Protein AF-B3EJ96-F1 (afdb_monomer)

Foldseek 3Di:
DDPPPQDDLVNLLVCLLCVLVVNDDPVVVVSSVVNCVVDPVSVVVSVVSNVVSVVVCVVVCVVCCPVVVVVVVVVVVVVVPPPDDPPVPCVVVVVVVVVVVCVVCVVVPPPPDPPPPPPVNVVVVVVVVCVVVVNDPVVVPPPPPDDCVVVVDDPVCVVVVPD

Solvent-accessible surface area (backbone atoms only — not comparable to full-atom values): 10202 Å² total; per-residue (Å²): 135,80,79,76,79,75,76,51,70,70,63,45,60,66,46,40,61,38,52,66,72,66,71,56,51,71,71,59,46,55,55,46,51,58,43,44,76,75,32,70,67,60,39,57,52,45,49,51,48,47,56,52,48,53,56,53,48,57,61,49,50,68,66,47,54,65,61,50,52,53,52,51,52,53,52,57,60,57,61,77,68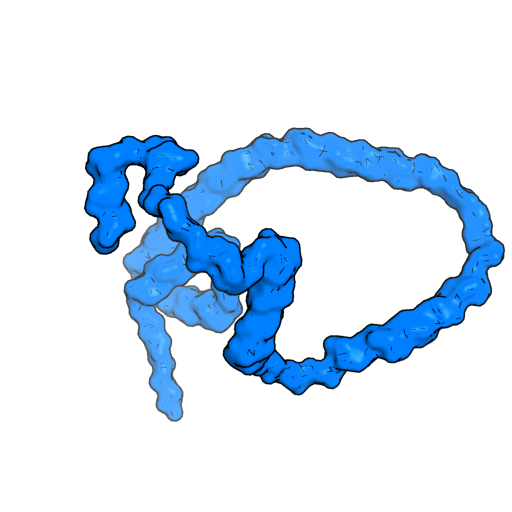,63,77,78,68,83,71,84,84,54,67,82,65,56,64,61,55,54,58,57,51,53,70,67,52,51,75,76,76,70,64,94,59,89,73,70,69,46,75,63,58,54,51,49,56,54,48,55,55,33,52,73,71,66,58,46,85,83,63,76,70,67,84,65,78,87,58,56,57,86,75,73,41,57,76,88,57,54,74,70,72,77,115

InterPro domains:
  IPR027383 Putative zinc-finger [PF13490] (9-43)
  IPR041916 Anti-sigma factor, zinc-finger domain superfamily [G3DSA:1.10.10.1320] (10-66)

Secondary structure (DSSP, 8-state):
--------HHHHHHHHHHHHHT---HHHHHHHHHHHHH-HHHHHHHHHHHHHHHHHHHHHHHHHHHHHHHHHHHHHHHHTT-----GGGSHHHHHHHHHHHHHHHHHHHS--------HHHHHHHHHHHHHHTT--GGG----S---GGGGT--HHHHTTS--

Sequence (163 aa):
MEEEAKMDCNRTEELLADRALGFLSRELTDALENHLAGCERCRVEAERYRSVMDALQETAAENMLVDLSQRVMDAAGSLSKRKSAPLRLILPALAAAAVLLAMVITPMFTSDNSLMMTRQEVLEAYSEDLEFLGISAEGIKSTQEFSYESYGVPPALAEYLVQ

Mean predicted aligned error: 20.53 Å

Radius of gyration: 27.97 Å; Cα contacts (8 Å, |Δi|>4): 41; chains: 1; bounding box: 69×52×62 Å

pLDDT: mean 73.58, std 16.93, range [37.41, 97.69]

Structure (mmCIF, N/CA/C/O backbone):
data_AF-B3EJ96-F1
#
_entry.id   AF-B3EJ96-F1
#
loop_
_atom_site.group_PDB
_atom_site.id
_atom_site.type_symbol
_atom_site.label_atom_id
_atom_site.label_alt_id
_atom_site.label_comp_id
_atom_site.label_asym_id
_atom_site.label_entity_id
_atom_site.label_seq_id
_atom_site.pdbx_PDB_ins_code
_atom_site.Cartn_x
_atom_site.Cartn_y
_atom_site.Cartn_z
_atom_site.occupancy
_atom_site.B_iso_or_equiv
_atom_site.auth_seq_id
_atom_site.auth_comp_id
_atom_site.auth_asym_id
_atom_site.auth_atom_id
_atom_site.pdbx_PDB_model_num
ATOM 1 N N . MET A 1 1 ? -27.178 3.021 21.994 1.00 37.41 1 MET A N 1
ATOM 2 C CA . MET A 1 1 ? -27.386 2.239 20.762 1.00 37.41 1 MET A CA 1
ATOM 3 C C . MET A 1 1 ? -26.740 3.053 19.675 1.00 37.41 1 MET A C 1
ATOM 5 O O . MET A 1 1 ? -27.369 3.951 19.136 1.00 37.41 1 MET A O 1
ATOM 9 N N . GLU A 1 2 ? -25.433 2.860 19.546 1.00 43.03 2 GLU A N 1
ATOM 10 C CA . GLU A 1 2 ? -24.618 3.513 18.533 1.00 43.03 2 GLU A CA 1
ATOM 11 C C . GLU A 1 2 ? -25.028 2.926 17.188 1.00 43.03 2 GLU A C 1
ATOM 13 O O . GLU A 1 2 ? -25.146 1.713 17.026 1.00 43.03 2 GLU A O 1
ATOM 18 N N . GLU A 1 3 ? -25.364 3.815 16.272 1.00 45.97 3 GLU A N 1
ATOM 19 C CA . GLU A 1 3 ? -25.649 3.511 14.885 1.00 45.97 3 GLU A CA 1
ATOM 20 C C . GLU A 1 3 ? -24.333 2.989 14.288 1.00 45.97 3 GLU A C 1
ATOM 22 O O . GLU A 1 3 ? -23.443 3.774 13.970 1.00 45.97 3 GLU A O 1
ATOM 27 N N . GLU A 1 4 ? -24.149 1.660 14.259 1.00 51.62 4 GLU A N 1
ATOM 28 C CA . GLU A 1 4 ? -23.056 1.010 13.529 1.00 51.62 4 GLU A CA 1
ATOM 29 C C . GLU A 1 4 ? -23.090 1.560 12.104 1.00 51.62 4 GLU A C 1
ATOM 31 O O . GLU A 1 4 ? -23.969 1.216 11.308 1.00 51.62 4 GLU A O 1
ATOM 36 N N . ALA A 1 5 ? -22.166 2.474 11.809 1.00 58.16 5 ALA A N 1
ATOM 37 C CA . ALA A 1 5 ? -22.005 3.078 10.502 1.00 58.16 5 ALA A CA 1
ATOM 38 C C . ALA A 1 5 ? -21.608 1.969 9.527 1.00 58.16 5 ALA A C 1
ATOM 40 O O . ALA A 1 5 ? -20.437 1.630 9.359 1.00 58.16 5 ALA A O 1
ATOM 41 N N . LYS A 1 6 ? -22.623 1.339 8.938 1.00 74.69 6 LYS A N 1
ATOM 42 C CA . LYS A 1 6 ? -22.475 0.267 7.968 1.00 74.69 6 LYS A CA 1
ATOM 43 C C . LYS A 1 6 ? -21.673 0.815 6.794 1.00 74.69 6 LYS A C 1
ATOM 45 O O . LYS A 1 6 ? -22.163 1.667 6.057 1.00 74.69 6 LYS A O 1
ATOM 50 N N . MET A 1 7 ? -20.445 0.326 6.641 1.00 87.00 7 MET A N 1
ATOM 51 C CA . MET A 1 7 ? -19.583 0.675 5.518 1.00 87.00 7 MET A CA 1
ATOM 52 C C . MET A 1 7 ? -20.311 0.345 4.211 1.00 87.00 7 MET A C 1
ATOM 54 O O . MET A 1 7 ? -20.823 -0.770 4.048 1.00 87.00 7 MET A O 1
ATOM 58 N N . ASP A 1 8 ? -20.403 1.319 3.308 1.00 93.00 8 ASP A N 1
ATOM 59 C CA . ASP A 1 8 ? -20.993 1.122 1.988 1.00 93.00 8 ASP A CA 1
ATOM 60 C C . ASP A 1 8 ? -19.968 0.541 0.993 1.00 93.00 8 ASP A C 1
ATOM 62 O O . ASP A 1 8 ? -18.765 0.458 1.266 1.00 93.00 8 ASP A O 1
ATOM 66 N N . CYS A 1 9 ? -20.455 0.068 -0.157 1.00 94.50 9 CYS A N 1
ATOM 67 C CA . CYS A 1 9 ? -19.597 -0.552 -1.168 1.00 94.50 9 CYS A CA 1
ATOM 68 C C . CYS A 1 9 ? -18.622 0.439 -1.813 1.00 94.50 9 CYS A C 1
ATOM 70 O O . CYS A 1 9 ? -17.500 0.056 -2.115 1.00 94.50 9 CYS A O 1
ATOM 72 N N . ASN A 1 10 ? -19.014 1.703 -1.989 1.00 94.00 10 ASN A N 1
ATOM 73 C CA . ASN A 1 10 ? -18.149 2.703 -2.620 1.00 94.00 10 ASN A CA 1
ATOM 74 C C . ASN A 1 10 ? -16.938 2.999 -1.731 1.00 94.00 10 ASN A C 1
ATOM 76 O O . ASN A 1 10 ? -15.799 3.004 -2.187 1.00 94.00 10 ASN A O 1
ATOM 80 N N . ARG A 1 11 ? -17.180 3.166 -0.429 1.00 93.38 11 ARG A N 1
ATOM 81 C CA . ARG A 1 11 ? -16.136 3.351 0.572 1.00 93.38 11 ARG A CA 1
ATOM 82 C C . ARG A 1 11 ? -15.243 2.123 0.680 1.00 93.38 11 ARG A C 1
ATOM 84 O O . ARG A 1 11 ? -14.043 2.251 0.886 1.00 93.38 11 ARG A O 1
ATOM 91 N N . THR A 1 12 ? -15.824 0.936 0.534 1.00 95.12 12 THR A N 1
ATOM 92 C CA . THR A 1 12 ? -15.068 -0.317 0.494 1.00 95.12 12 THR A CA 1
ATOM 93 C C . THR A 1 12 ? -14.115 -0.340 -0.700 1.00 95.12 12 THR A C 1
ATOM 95 O O . THR A 1 12 ? -12.938 -0.616 -0.501 1.00 95.12 12 THR A O 1
ATOM 98 N N . GLU A 1 13 ? -14.588 -0.002 -1.905 1.00 93.38 13 GLU A N 1
ATOM 99 C CA . GLU A 1 13 ? -13.771 0.053 -3.128 1.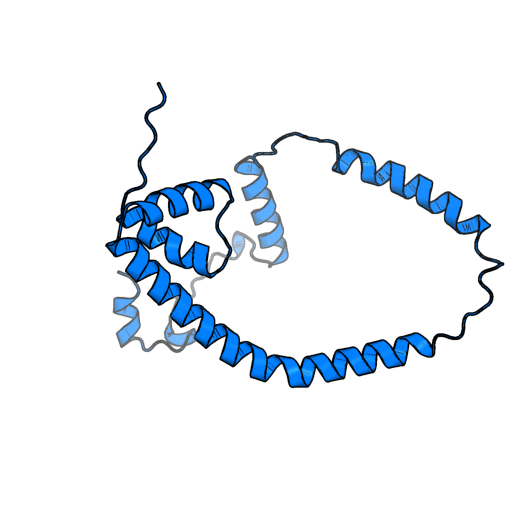00 93.38 13 GLU A CA 1
ATOM 100 C C . GLU A 1 13 ? -12.546 0.970 -2.971 1.00 93.38 13 GLU A C 1
ATOM 102 O O . GLU A 1 13 ? -11.441 0.573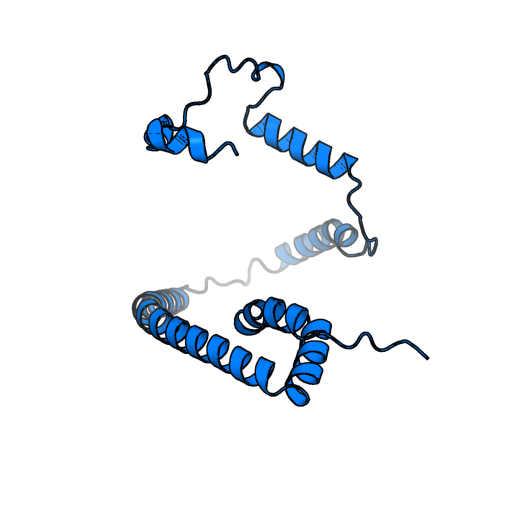 -3.342 1.00 93.38 13 GLU A O 1
ATOM 107 N N . GLU A 1 14 ? -12.708 2.141 -2.345 1.00 94.19 14 GLU A N 1
ATOM 108 C CA . GLU A 1 14 ? -11.598 3.056 -2.031 1.00 94.19 14 GLU A CA 1
ATOM 109 C C . GLU A 1 14 ? -10.538 2.405 -1.124 1.00 94.19 14 GLU A C 1
ATOM 111 O O . GLU A 1 14 ? -9.339 2.554 -1.353 1.00 94.19 14 GLU A O 1
ATOM 116 N N . LEU A 1 15 ? -10.971 1.641 -0.115 1.00 96.12 15 LEU A N 1
ATOM 117 C CA . LEU A 1 15 ? -10.088 1.034 0.886 1.00 96.12 15 LEU A CA 1
ATOM 118 C C . LEU A 1 15 ? -9.418 -0.265 0.407 1.00 96.12 15 LEU A C 1
ATOM 120 O O . LEU A 1 15 ? -8.467 -0.729 1.039 1.00 96.12 15 LEU A O 1
ATOM 124 N N . LEU A 1 16 ? -9.879 -0.877 -0.691 1.00 95.94 16 LEU A N 1
ATOM 125 C CA . LEU A 1 16 ? -9.308 -2.133 -1.195 1.00 95.94 16 LEU A CA 1
ATOM 126 C C . LEU A 1 16 ? -7.853 -1.979 -1.650 1.00 95.94 16 LEU A C 1
ATOM 128 O O . LEU A 1 16 ? -7.047 -2.881 -1.408 1.00 95.94 16 LEU A O 1
ATOM 132 N N . ALA A 1 17 ? -7.507 -0.846 -2.266 1.00 93.75 17 ALA A N 1
ATOM 133 C CA . ALA A 1 17 ? -6.134 -0.555 -2.672 1.00 93.75 17 ALA A CA 1
ATOM 134 C C . ALA A 1 17 ? -5.217 -0.397 -1.447 1.00 93.75 17 ALA A C 1
ATOM 136 O O . ALA A 1 17 ? -4.168 -1.038 -1.370 1.00 93.75 17 ALA A O 1
ATOM 137 N N . ASP A 1 18 ? -5.656 0.372 -0.450 1.00 94.88 18 ASP A N 1
ATOM 138 C CA . ASP A 1 18 ? -4.909 0.579 0.794 1.00 94.88 18 ASP A CA 1
ATOM 139 C C . ASP A 1 18 ? -4.745 -0.722 1.588 1.00 94.88 18 ASP A C 1
ATOM 141 O O . ASP A 1 18 ? -3.680 -0.969 2.160 1.00 94.88 18 ASP A O 1
ATOM 145 N N . ARG A 1 19 ? -5.762 -1.600 1.584 1.00 94.50 19 ARG A N 1
ATOM 146 C CA . ARG A 1 19 ? -5.669 -2.949 2.169 1.00 94.50 19 ARG A CA 1
ATOM 147 C C . ARG A 1 19 ? -4.594 -3.771 1.477 1.00 94.50 19 ARG A C 1
ATOM 149 O O . ARG A 1 19 ? -3.786 -4.402 2.151 1.00 94.50 19 ARG A O 1
ATOM 156 N N . ALA A 1 20 ? -4.593 -3.772 0.145 1.00 92.75 20 ALA A N 1
ATOM 157 C CA . ALA A 1 20 ? -3.654 -4.548 -0.656 1.00 92.75 20 ALA A CA 1
ATOM 158 C C . ALA A 1 20 ? -2.198 -4.093 -0.448 1.00 92.75 20 ALA A C 1
ATOM 160 O O . ALA A 1 20 ? -1.282 -4.912 -0.495 1.00 92.75 20 ALA A O 1
ATOM 161 N N . LEU A 1 21 ? -1.996 -2.804 -0.161 1.00 90.50 21 LEU A N 1
ATOM 162 C CA . LEU A 1 21 ? -0.691 -2.208 0.130 1.00 90.50 21 LEU A CA 1
ATOM 163 C C . LEU A 1 21 ? -0.298 -2.256 1.620 1.00 90.50 21 LEU A C 1
ATOM 165 O O . LEU A 1 21 ? 0.849 -1.972 1.956 1.00 90.50 21 LEU A O 1
ATOM 169 N N . GLY A 1 22 ? -1.216 -2.632 2.516 1.00 92.25 22 GLY A N 1
ATOM 170 C CA . GLY A 1 22 ? -0.965 -2.712 3.958 1.00 92.25 22 GLY A CA 1
ATOM 171 C C . GLY A 1 22 ? -0.968 -1.361 4.684 1.00 92.25 22 GLY A C 1
ATOM 172 O O . GLY A 1 22 ? -0.358 -1.244 5.744 1.00 92.25 22 GLY A O 1
ATOM 173 N N . PHE A 1 23 ? -1.642 -0.345 4.136 1.00 93.94 23 PHE A N 1
ATOM 174 C CA . PHE A 1 23 ? -1.710 1.007 4.712 1.00 93.94 23 PHE A CA 1
ATOM 175 C C . PHE A 1 23 ? -2.937 1.260 5.597 1.00 93.94 23 PHE A C 1
ATOM 177 O O . PHE A 1 23 ? -3.047 2.323 6.207 1.00 93.94 23 PHE A O 1
ATOM 184 N N . LEU A 1 24 ? -3.858 0.299 5.699 1.00 94.75 24 LEU A N 1
ATOM 185 C CA . LEU A 1 24 ? -5.043 0.454 6.539 1.00 94.75 24 LEU A CA 1
ATOM 186 C C . LEU A 1 24 ? -4.722 0.369 8.031 1.00 94.75 24 LEU A C 1
ATOM 188 O O . LEU A 1 24 ? -3.952 -0.478 8.487 1.00 94.75 24 LEU A O 1
ATOM 192 N N . SER A 1 25 ? -5.404 1.209 8.814 1.00 94.88 25 SER A N 1
ATOM 193 C CA . SER A 1 25 ? -5.446 1.049 10.265 1.00 94.88 25 SER A CA 1
ATOM 194 C C . SER A 1 25 ? -6.181 -0.240 10.642 1.00 94.88 25 SER A C 1
ATOM 196 O O . SER A 1 25 ? -6.977 -0.790 9.873 1.00 94.88 25 SER A O 1
ATOM 198 N N . ARG A 1 26 ? -5.947 -0.722 11.865 1.00 93.12 26 ARG A N 1
ATOM 199 C CA . ARG A 1 26 ? -6.607 -1.929 12.376 1.00 93.12 26 ARG A CA 1
ATOM 200 C C . ARG A 1 26 ? -8.132 -1.788 12.405 1.00 93.12 26 ARG A C 1
ATOM 202 O O . ARG A 1 26 ? -8.832 -2.690 11.970 1.00 93.12 26 ARG A O 1
ATOM 209 N N . GLU A 1 27 ? -8.628 -0.637 12.847 1.00 92.81 27 GLU A N 1
ATOM 210 C CA . GLU A 1 27 ? -10.063 -0.331 12.920 1.00 92.81 27 GLU A CA 1
ATOM 211 C C . GLU A 1 27 ? -10.731 -0.375 11.538 1.00 92.81 27 GLU A C 1
ATOM 213 O O . GLU A 1 27 ? -11.794 -0.971 11.373 1.00 92.81 27 GLU A O 1
ATOM 218 N N . LEU A 1 28 ? -10.083 0.214 10.526 1.00 93.94 28 LEU A N 1
ATOM 219 C CA . LEU A 1 28 ? -10.574 0.188 9.148 1.00 93.94 28 LEU A CA 1
ATOM 220 C C . LEU A 1 28 ? -10.491 -1.210 8.541 1.00 93.94 28 LEU A C 1
ATOM 222 O O . LEU A 1 28 ? -11.374 -1.592 7.778 1.00 93.94 28 LEU A O 1
ATOM 226 N N . THR A 1 29 ? -9.461 -1.975 8.902 1.00 95.31 29 THR A N 1
ATOM 227 C CA . THR A 1 29 ? -9.317 -3.370 8.479 1.00 95.31 29 THR A CA 1
ATOM 228 C C . THR A 1 29 ? -10.482 -4.205 8.999 1.00 95.31 29 THR A C 1
ATOM 230 O O . THR A 1 29 ? -11.155 -4.854 8.207 1.00 95.31 29 THR A O 1
ATOM 233 N N . ASP A 1 30 ? -10.785 -4.130 10.297 1.00 94.44 30 ASP A N 1
ATOM 234 C CA . ASP A 1 30 ? -11.881 -4.895 10.902 1.00 94.44 30 ASP A CA 1
ATOM 235 C C . ASP A 1 30 ? -13.241 -4.514 10.282 1.00 94.44 30 ASP A C 1
ATOM 237 O O . ASP A 1 30 ? -14.051 -5.382 9.947 1.00 94.44 30 ASP A O 1
ATOM 241 N N . ALA A 1 31 ? -13.483 -3.219 10.053 1.00 93.44 31 ALA A N 1
ATOM 242 C CA . ALA A 1 31 ? -14.702 -2.741 9.400 1.00 93.44 31 ALA A CA 1
ATOM 243 C C . ALA A 1 31 ? -14.828 -3.227 7.941 1.00 93.44 31 ALA A C 1
ATOM 245 O O . ALA A 1 31 ? -15.915 -3.619 7.507 1.00 93.44 31 ALA A O 1
ATOM 246 N N . LEU A 1 32 ? -13.719 -3.240 7.200 1.00 95.31 32 LEU A N 1
ATOM 247 C CA . LEU A 1 32 ? -13.656 -3.722 5.824 1.00 95.31 32 LEU A CA 1
ATOM 248 C C . LEU A 1 32 ? -13.875 -5.241 5.745 1.00 95.31 32 LEU A C 1
ATOM 250 O O . LEU A 1 32 ? -14.687 -5.693 4.941 1.00 95.31 32 LEU A O 1
ATOM 254 N N . GLU A 1 33 ? -13.231 -6.035 6.603 1.00 95.62 33 GLU A N 1
ATOM 255 C CA . GLU A 1 33 ? -13.446 -7.491 6.667 1.00 95.62 33 GLU A CA 1
ATOM 256 C C . GLU A 1 33 ? -14.908 -7.833 6.989 1.00 95.62 33 GLU A C 1
ATOM 258 O O . GLU A 1 33 ? -15.500 -8.714 6.358 1.00 95.62 33 GLU A O 1
ATOM 263 N N . ASN A 1 34 ? -15.531 -7.083 7.904 1.00 95.06 34 ASN A N 1
ATOM 264 C CA . ASN A 1 34 ? -16.953 -7.232 8.214 1.00 95.06 34 ASN A CA 1
ATOM 265 C C . ASN A 1 34 ? -17.843 -6.971 6.985 1.00 95.06 34 ASN A C 1
ATOM 267 O O . ASN A 1 34 ? -18.806 -7.706 6.754 1.00 95.06 34 ASN A O 1
ATOM 271 N N . HIS A 1 35 ? -17.520 -5.968 6.160 1.00 95.06 35 HIS A N 1
ATOM 272 C CA . HIS A 1 35 ? -18.240 -5.721 4.907 1.00 95.06 35 HIS A CA 1
ATOM 273 C C . HIS A 1 35 ? -18.014 -6.848 3.882 1.00 95.06 35 HIS A C 1
ATOM 275 O O . HIS A 1 35 ? -18.970 -7.339 3.275 1.00 95.06 35 HIS A O 1
ATOM 281 N N . LEU A 1 36 ? -16.769 -7.302 3.706 1.00 96.31 36 LEU A N 1
ATOM 282 C CA . LEU A 1 36 ? -16.401 -8.354 2.747 1.00 96.31 36 LEU A CA 1
ATOM 283 C C . LEU A 1 36 ? -17.033 -9.717 3.072 1.00 96.31 36 LEU A C 1
ATOM 285 O O . LEU A 1 36 ? -17.341 -10.493 2.158 1.00 96.31 36 LEU A O 1
ATOM 289 N N . ALA A 1 37 ? -17.289 -9.992 4.353 1.00 96.31 37 ALA A N 1
ATOM 290 C CA . ALA A 1 37 ? -18.031 -11.173 4.787 1.00 96.31 37 ALA A CA 1
ATOM 291 C C . ALA A 1 37 ? -19.485 -11.173 4.277 1.00 96.31 37 ALA A C 1
ATOM 293 O O . ALA A 1 37 ? -20.040 -12.233 3.988 1.00 96.31 37 ALA A O 1
ATOM 294 N N . GLY A 1 38 ? -20.098 -9.992 4.132 1.00 94.38 38 GLY A N 1
ATOM 295 C CA . GLY A 1 38 ? -21.491 -9.830 3.707 1.00 94.38 38 GLY A CA 1
ATOM 296 C C . GLY A 1 38 ? -21.697 -9.483 2.228 1.00 94.38 38 GLY A C 1
ATOM 297 O O . GLY A 1 38 ? -22.811 -9.639 1.726 1.00 94.38 38 GLY A O 1
ATOM 298 N N . CYS A 1 39 ? -20.664 -9.018 1.518 1.00 96.38 39 CYS A N 1
ATOM 299 C CA . CYS A 1 39 ? -20.782 -8.501 0.152 1.00 96.38 39 CYS A CA 1
ATOM 300 C C . CYS A 1 39 ? -19.944 -9.303 -0.855 1.00 96.38 39 CYS A C 1
ATOM 302 O O . CYS A 1 39 ? -18.719 -9.200 -0.893 1.00 96.38 39 CYS A O 1
ATOM 304 N N . GLU A 1 40 ? -20.610 -10.070 -1.725 1.00 96.81 40 GLU A N 1
ATOM 305 C CA . GLU A 1 40 ? -19.941 -10.861 -2.771 1.00 96.81 40 GLU A CA 1
ATOM 306 C C . GLU A 1 40 ? -19.191 -9.985 -3.783 1.00 96.81 40 GLU A C 1
ATOM 308 O O . GLU A 1 40 ? -18.062 -10.295 -4.153 1.00 96.81 40 GLU A O 1
ATOM 313 N N . ARG A 1 41 ? -19.789 -8.862 -4.205 1.00 96.31 41 ARG A N 1
ATOM 314 C CA . ARG A 1 41 ? -19.191 -7.954 -5.196 1.00 96.31 41 ARG A CA 1
ATOM 315 C C . ARG A 1 41 ? -17.832 -7.432 -4.729 1.00 96.31 41 ARG A C 1
ATOM 317 O O . ARG A 1 41 ? -16.841 -7.599 -5.434 1.00 96.31 41 ARG A O 1
ATOM 324 N N . CYS A 1 42 ? -17.787 -6.861 -3.528 1.00 96.62 42 CYS A N 1
ATOM 325 C CA . CYS A 1 42 ? -16.559 -6.297 -2.977 1.00 96.62 42 CYS A CA 1
ATOM 326 C C . CYS A 1 42 ? -15.506 -7.379 -2.701 1.00 96.62 42 CYS A C 1
ATOM 328 O O . CYS A 1 42 ? -14.312 -7.114 -2.797 1.00 96.62 42 CYS A O 1
ATOM 330 N N . ARG A 1 43 ? -15.921 -8.623 -2.419 1.00 97.06 43 ARG A N 1
ATOM 331 C CA . ARG A 1 43 ? -14.994 -9.756 -2.285 1.00 97.06 43 ARG A CA 1
ATOM 332 C C . ARG A 1 43 ? -14.316 -10.104 -3.609 1.00 97.06 43 ARG A C 1
ATOM 334 O O . ARG A 1 43 ? -13.109 -10.327 -3.635 1.00 97.06 43 ARG A O 1
ATOM 341 N N . VAL A 1 44 ? -15.074 -10.111 -4.705 1.00 97.69 44 VAL A N 1
ATOM 342 C CA . VAL A 1 44 ? -14.528 -10.326 -6.054 1.00 97.69 44 VAL A CA 1
ATOM 343 C C . VAL A 1 44 ? -13.558 -9.209 -6.437 1.00 97.69 44 VAL A C 1
ATOM 345 O O . VAL A 1 44 ? -12.512 -9.481 -7.020 1.00 97.69 44 VAL A O 1
ATOM 348 N N . GLU A 1 45 ? -13.869 -7.957 -6.106 1.00 96.62 45 GLU A N 1
ATOM 349 C CA . GLU A 1 45 ? -12.957 -6.830 -6.334 1.00 96.62 45 GLU A CA 1
ATOM 350 C C . GLU A 1 45 ? -11.683 -6.954 -5.492 1.00 96.62 45 GLU A C 1
ATOM 352 O O . GLU A 1 45 ? -10.587 -6.827 -6.036 1.00 96.62 45 GLU A O 1
ATOM 357 N N . ALA A 1 46 ? -11.798 -7.298 -4.206 1.00 96.56 46 ALA A N 1
ATOM 358 C CA . ALA A 1 46 ? -10.650 -7.522 -3.328 1.00 96.56 46 ALA A CA 1
ATOM 359 C C . ALA A 1 46 ? -9.692 -8.592 -3.882 1.00 96.56 46 ALA A C 1
ATOM 361 O O . ALA A 1 46 ? -8.473 -8.428 -3.835 1.00 96.56 46 ALA A O 1
ATOM 362 N N . GLU A 1 47 ? -10.239 -9.665 -4.455 1.00 96.38 47 GLU A N 1
ATOM 363 C CA . GLU A 1 47 ? -9.460 -10.741 -5.070 1.00 96.38 47 GLU A CA 1
ATOM 364 C C . GLU A 1 47 ? -8.671 -10.269 -6.305 1.00 96.38 47 GLU A C 1
ATOM 366 O O . GLU A 1 47 ? -7.541 -10.708 -6.539 1.00 96.38 47 GLU A O 1
ATOM 371 N N . ARG A 1 48 ? -9.224 -9.324 -7.077 1.00 96.06 48 ARG A N 1
ATOM 372 C CA . ARG A 1 48 ? -8.516 -8.710 -8.213 1.00 96.06 48 ARG A CA 1
ATOM 373 C C . ARG A 1 48 ? -7.322 -7.890 -7.744 1.00 96.06 48 ARG A C 1
ATOM 375 O O . ARG A 1 48 ? -6.244 -8.035 -8.313 1.00 96.06 48 ARG A O 1
ATOM 382 N N . TYR A 1 49 ? -7.492 -7.076 -6.701 1.00 95.25 49 TYR A N 1
ATOM 383 C CA . TYR A 1 49 ? -6.382 -6.322 -6.110 1.00 95.25 49 TYR A CA 1
ATOM 384 C C . TYR A 1 49 ? -5.286 -7.251 -5.583 1.00 95.25 49 TYR A C 1
ATOM 386 O O . TYR A 1 49 ? -4.109 -7.007 -5.844 1.00 95.25 49 TYR A O 1
ATOM 394 N N . ARG A 1 50 ? -5.663 -8.353 -4.920 1.00 93.00 50 ARG A N 1
ATOM 395 C CA . ARG A 1 50 ? -4.707 -9.375 -4.473 1.00 93.00 50 ARG A CA 1
ATOM 396 C C . ARG A 1 50 ? -3.909 -9.960 -5.638 1.00 93.00 50 ARG A C 1
ATOM 398 O O . ARG A 1 50 ? -2.688 -9.963 -5.589 1.00 93.00 50 ARG A O 1
ATOM 405 N N . SER A 1 51 ? -4.590 -10.353 -6.714 1.00 93.06 51 SER A N 1
ATOM 406 C CA . SER A 1 51 ? -3.940 -10.915 -7.907 1.00 93.06 51 SER A CA 1
ATOM 407 C C . SER A 1 51 ? -2.937 -9.942 -8.546 1.00 93.06 51 SER A C 1
ATOM 409 O O . SER A 1 51 ? -1.879 -10.353 -9.014 1.00 93.06 51 SER A O 1
ATOM 411 N N . VAL A 1 52 ? -3.254 -8.640 -8.562 1.00 93.62 52 VAL A N 1
ATOM 412 C CA . VAL A 1 52 ? -2.330 -7.599 -9.044 1.00 93.62 52 VAL A CA 1
ATOM 413 C C . VAL A 1 52 ? -1.116 -7.475 -8.121 1.00 93.62 52 VAL A C 1
ATOM 415 O O . VAL A 1 52 ? 0.010 -7.402 -8.610 1.00 93.62 52 VAL A O 1
ATOM 418 N N . MET A 1 53 ? -1.322 -7.481 -6.803 1.00 92.69 53 MET A N 1
ATOM 419 C CA . MET A 1 53 ? -0.225 -7.419 -5.834 1.00 92.69 53 MET A CA 1
ATOM 420 C C . MET A 1 53 ? 0.700 -8.631 -5.913 1.00 92.69 53 MET A C 1
ATOM 422 O O . MET A 1 53 ? 1.913 -8.452 -5.855 1.00 92.69 53 MET A O 1
ATOM 426 N N . ASP A 1 54 ? 0.155 -9.832 -6.096 1.00 90.12 54 ASP A N 1
ATOM 427 C CA . ASP A 1 54 ? 0.950 -11.054 -6.244 1.00 90.12 54 ASP A CA 1
ATOM 428 C C . ASP A 1 54 ? 1.868 -10.958 -7.477 1.00 90.12 54 ASP A C 1
ATOM 430 O O . ASP A 1 54 ? 3.076 -11.177 -7.375 1.00 90.12 54 ASP A O 1
ATOM 434 N N . ALA A 1 55 ? 1.342 -10.494 -8.618 1.00 89.56 55 ALA A N 1
ATOM 435 C CA . ALA A 1 55 ? 2.139 -10.272 -9.829 1.00 89.56 55 ALA A CA 1
ATOM 436 C C . ALA A 1 55 ? 3.233 -9.196 -9.643 1.00 89.56 55 ALA A C 1
ATOM 438 O O . ALA A 1 55 ? 4.350 -9.318 -10.162 1.00 89.56 55 ALA A O 1
ATOM 439 N N . LEU A 1 56 ? 2.937 -8.133 -8.887 1.00 88.12 56 LEU A N 1
ATOM 440 C CA . LEU A 1 56 ? 3.920 -7.098 -8.554 1.00 88.12 56 LEU A CA 1
ATOM 441 C C . LEU A 1 56 ? 5.006 -7.618 -7.599 1.00 88.12 56 LEU A C 1
ATOM 443 O O . LEU A 1 56 ? 6.172 -7.247 -7.735 1.00 88.12 56 LEU A O 1
ATOM 447 N N . GLN A 1 57 ? 4.661 -8.491 -6.651 1.00 85.88 57 GLN A N 1
ATOM 448 C CA . GLN A 1 57 ? 5.630 -9.076 -5.723 1.00 85.88 57 GLN A CA 1
ATOM 449 C C . GLN A 1 57 ? 6.567 -10.070 -6.411 1.00 85.88 57 GLN A C 1
ATOM 451 O O . GLN A 1 57 ? 7.771 -10.025 -6.158 1.00 85.88 57 GLN A O 1
ATOM 456 N N . GLU A 1 58 ? 6.056 -10.922 -7.303 1.00 79.12 58 GLU A N 1
ATOM 457 C CA . GLU A 1 58 ? 6.882 -11.877 -8.057 1.00 79.12 58 GLU A CA 1
ATOM 458 C C . GLU A 1 58 ? 7.961 -11.159 -8.880 1.00 79.12 58 GLU A C 1
ATOM 460 O O . GLU A 1 58 ? 9.143 -11.504 -8.814 1.00 79.12 58 GLU A O 1
ATOM 465 N N . THR A 1 59 ? 7.580 -10.086 -9.577 1.00 73.44 59 THR A N 1
ATOM 466 C CA . THR A 1 59 ? 8.512 -9.288 -10.391 1.00 73.44 59 THR A CA 1
ATOM 467 C C . THR A 1 59 ? 9.526 -8.498 -9.557 1.00 73.44 59 THR A C 1
ATOM 469 O O . THR A 1 59 ? 10.678 -8.333 -9.969 1.00 73.44 59 THR A O 1
ATOM 472 N N . ALA A 1 60 ? 9.144 -8.017 -8.372 1.00 71.88 60 ALA A N 1
ATOM 473 C CA . ALA A 1 60 ? 10.056 -7.313 -7.473 1.00 71.88 60 ALA A CA 1
ATOM 474 C C . ALA A 1 60 ? 11.065 -8.259 -6.795 1.00 71.88 60 ALA A C 1
ATOM 476 O O . ALA A 1 60 ? 12.247 -7.922 -6.671 1.00 71.88 60 ALA A O 1
ATOM 477 N N . ALA A 1 61 ? 10.619 -9.447 -6.375 1.00 65.69 61 ALA A N 1
ATOM 478 C CA . ALA A 1 61 ? 11.450 -10.420 -5.671 1.00 65.69 61 ALA A CA 1
ATOM 479 C C . ALA A 1 61 ? 12.595 -10.950 -6.547 1.00 65.69 61 ALA A C 1
ATOM 481 O O . ALA A 1 61 ? 13.737 -11.026 -6.086 1.00 65.69 61 ALA A O 1
ATOM 482 N N . GLU A 1 62 ? 12.316 -11.254 -7.818 1.00 63.09 62 GLU A N 1
ATOM 483 C CA . GLU A 1 62 ? 13.311 -11.798 -8.749 1.00 63.09 62 GLU A CA 1
ATOM 484 C C . GLU A 1 62 ? 14.467 -10.814 -9.012 1.00 63.09 62 GLU A C 1
ATOM 486 O O . GLU A 1 62 ? 15.630 -11.213 -9.080 1.00 63.09 62 GLU A O 1
ATOM 491 N N . ASN A 1 63 ? 14.175 -9.511 -9.044 1.00 60.31 63 ASN A N 1
ATOM 492 C CA . ASN A 1 63 ? 15.175 -8.469 -9.290 1.00 60.31 63 ASN A CA 1
ATOM 493 C C . ASN A 1 63 ? 15.967 -8.062 -8.032 1.00 60.31 63 ASN A C 1
ATOM 495 O O . ASN A 1 63 ? 17.129 -7.666 -8.137 1.00 60.31 63 ASN A O 1
ATOM 499 N N . MET A 1 64 ? 15.376 -8.161 -6.836 1.00 60.44 64 MET A N 1
ATOM 500 C CA . MET A 1 64 ? 16.018 -7.717 -5.589 1.00 60.44 64 MET A CA 1
ATOM 501 C C . MET A 1 64 ? 16.986 -8.760 -5.000 1.00 60.44 64 MET A C 1
ATOM 503 O O . MET A 1 64 ? 18.001 -8.398 -4.400 1.00 60.44 64 MET A O 1
ATOM 507 N N . LEU A 1 65 ? 16.704 -10.056 -5.173 1.00 60.91 65 LEU A N 1
ATOM 508 C CA . LEU A 1 65 ? 17.446 -11.141 -4.515 1.00 60.91 65 LEU A CA 1
ATOM 509 C C . LEU A 1 65 ? 18.911 -11.255 -4.963 1.00 60.91 65 LEU A C 1
ATOM 511 O O . LEU A 1 65 ? 19.766 -11.632 -4.157 1.00 60.91 65 LEU A O 1
ATOM 515 N N . VAL A 1 66 ? 19.224 -10.912 -6.213 1.00 62.50 66 VAL A N 1
ATOM 516 C CA . VAL A 1 66 ? 20.580 -11.081 -6.759 1.00 62.50 66 VAL A CA 1
ATOM 517 C C . VAL A 1 66 ? 21.560 -10.059 -6.169 1.00 62.50 66 VAL A C 1
ATOM 519 O O . VAL A 1 66 ? 22.642 -10.436 -5.732 1.00 62.50 66 VAL A O 1
ATOM 522 N N . ASP A 1 67 ? 21.174 -8.786 -6.072 1.00 70.62 67 ASP A N 1
ATOM 523 C CA . ASP A 1 67 ? 22.056 -7.725 -5.555 1.00 70.62 67 ASP A CA 1
ATOM 524 C C . ASP A 1 67 ? 22.095 -7.706 -4.015 1.00 70.62 67 ASP A C 1
ATOM 526 O O . ASP A 1 67 ? 23.147 -7.529 -3.396 1.00 70.62 67 ASP A O 1
ATOM 530 N N . LEU A 1 68 ? 20.957 -7.958 -3.356 1.00 74.94 68 LEU A N 1
ATOM 531 C CA . LEU A 1 68 ? 20.877 -7.871 -1.898 1.00 74.94 68 LEU A CA 1
ATOM 532 C C . LEU A 1 68 ? 21.572 -9.049 -1.201 1.00 74.94 68 LEU A C 1
ATOM 534 O O . LEU A 1 68 ? 22.248 -8.847 -0.192 1.00 74.94 68 LEU A O 1
ATOM 538 N N . SER A 1 69 ? 21.461 -10.267 -1.746 1.00 76.62 69 SER A N 1
ATOM 539 C CA . SER A 1 69 ? 22.136 -11.443 -1.177 1.00 76.62 69 SER A CA 1
ATOM 540 C C . SER A 1 69 ? 23.657 -11.289 -1.205 1.00 76.62 69 SER A C 1
ATOM 542 O O . SER A 1 69 ? 24.324 -11.587 -0.213 1.00 76.62 69 SER A O 1
ATOM 544 N N . GLN A 1 70 ? 24.204 -10.735 -2.288 1.00 76.75 70 GLN A N 1
ATOM 545 C CA . GLN A 1 70 ? 25.635 -10.497 -2.420 1.00 76.75 70 GLN A CA 1
ATOM 546 C C . GLN A 1 70 ? 26.124 -9.427 -1.432 1.00 76.75 70 GLN A C 1
ATOM 548 O O . GLN A 1 70 ? 27.096 -9.654 -0.713 1.00 76.75 70 GLN A O 1
ATOM 553 N N . ARG A 1 71 ? 25.377 -8.325 -1.272 1.00 78.19 71 ARG A N 1
ATOM 554 C CA . ARG A 1 71 ? 25.674 -7.286 -0.268 1.00 78.19 71 ARG A CA 1
ATOM 555 C C . ARG A 1 71 ? 25.598 -7.798 1.172 1.00 78.19 71 ARG A C 1
ATOM 557 O O . ARG A 1 71 ? 26.429 -7.419 1.996 1.00 78.19 71 ARG A O 1
ATOM 564 N N . VAL A 1 72 ? 24.628 -8.658 1.492 1.00 83.62 72 VAL A N 1
ATOM 565 C CA . VAL A 1 72 ? 24.505 -9.266 2.829 1.00 83.62 72 VAL A CA 1
ATOM 566 C C . VAL A 1 72 ? 25.670 -10.218 3.102 1.00 83.62 72 VAL A C 1
ATOM 568 O O . VAL A 1 72 ? 26.230 -10.185 4.198 1.00 83.62 72 VAL A O 1
ATOM 571 N N . MET A 1 73 ? 26.080 -11.021 2.118 1.00 82.12 73 MET A N 1
ATOM 572 C CA . MET A 1 73 ? 27.225 -11.929 2.251 1.00 82.12 73 MET A CA 1
ATOM 573 C C . MET A 1 73 ? 28.544 -11.164 2.423 1.00 82.12 73 MET A C 1
ATOM 575 O O . MET A 1 73 ? 29.341 -11.511 3.299 1.00 82.12 73 MET A O 1
ATOM 579 N N . ASP A 1 74 ? 28.741 -10.078 1.675 1.00 81.88 74 ASP A N 1
ATOM 580 C CA . ASP A 1 74 ? 29.907 -9.201 1.818 1.00 81.88 74 ASP A CA 1
ATOM 581 C C . ASP A 1 74 ? 29.928 -8.500 3.188 1.00 81.88 74 ASP A C 1
ATOM 583 O O . ASP A 1 74 ? 30.958 -8.474 3.875 1.00 81.88 74 ASP A O 1
ATOM 587 N N . ALA A 1 75 ? 28.778 -7.998 3.651 1.00 80.50 75 ALA A N 1
ATOM 588 C CA . ALA A 1 75 ? 28.647 -7.384 4.970 1.00 80.50 75 ALA A CA 1
ATOM 589 C C . ALA A 1 75 ? 28.910 -8.394 6.103 1.00 80.50 75 ALA A C 1
ATOM 591 O O . ALA A 1 75 ? 29.695 -8.108 7.013 1.00 80.50 75 ALA A O 1
ATOM 592 N N . ALA A 1 76 ? 28.333 -9.597 6.030 1.00 78.56 76 ALA A N 1
ATOM 593 C CA . ALA A 1 76 ? 28.533 -10.661 7.014 1.00 78.56 76 ALA A CA 1
ATOM 594 C C . ALA A 1 76 ? 29.994 -11.147 7.058 1.00 78.56 76 ALA A C 1
ATOM 596 O O . ALA A 1 76 ? 30.556 -11.340 8.140 1.00 78.56 76 ALA A O 1
ATOM 597 N N . GLY A 1 77 ? 30.645 -11.274 5.897 1.00 74.12 77 GLY A N 1
ATOM 598 C CA . GLY A 1 77 ? 32.063 -11.627 5.795 1.00 74.12 77 GLY A CA 1
ATOM 599 C C . GLY A 1 77 ? 33.000 -10.553 6.362 1.00 74.12 77 GLY A C 1
ATOM 600 O O . GLY A 1 77 ? 34.044 -10.876 6.935 1.00 74.12 77 GLY A O 1
ATOM 601 N N . SER A 1 78 ? 32.624 -9.275 6.262 1.00 67.94 78 SER A N 1
ATOM 602 C CA . SER A 1 78 ? 33.423 -8.154 6.776 1.00 67.94 78 SER A CA 1
ATOM 603 C C . SER A 1 78 ? 33.387 -8.017 8.307 1.00 67.94 78 SER A C 1
ATOM 605 O O . SER A 1 78 ? 34.376 -7.593 8.914 1.00 67.94 78 SER A O 1
ATOM 607 N N . LEU A 1 79 ? 32.296 -8.440 8.957 1.00 59.81 79 LEU A N 1
ATOM 608 C CA . LEU A 1 79 ? 32.131 -8.355 10.413 1.00 59.81 79 LEU A CA 1
ATOM 609 C C . LEU A 1 79 ? 33.012 -9.355 11.179 1.00 59.81 79 LEU A C 1
ATOM 611 O O . LEU A 1 79 ? 33.469 -9.040 12.279 1.00 59.81 79 LEU A O 1
ATOM 615 N N . SER A 1 80 ? 33.331 -10.521 10.602 1.00 57.38 80 SER A N 1
ATOM 616 C CA . SER A 1 80 ? 34.150 -11.538 11.288 1.00 57.38 80 SER A CA 1
ATOM 617 C C . SER A 1 80 ? 35.644 -11.183 11.370 1.00 57.38 80 SER A C 1
ATOM 619 O O . SER A 1 80 ? 36.372 -11.731 12.196 1.00 57.38 80 SER A O 1
ATOM 621 N N . LYS A 1 81 ? 36.118 -10.215 10.569 1.00 58.38 81 LYS A N 1
ATOM 622 C CA . LYS A 1 81 ? 37.523 -9.763 10.564 1.00 58.38 81 LYS A CA 1
ATOM 623 C C . LYS A 1 81 ? 37.839 -8.650 11.564 1.00 58.38 81 LYS A C 1
ATOM 625 O O . LYS A 1 81 ? 38.992 -8.209 11.628 1.00 58.38 81 LYS A O 1
ATOM 630 N N . ARG A 1 82 ? 36.873 -8.186 12.366 1.00 57.09 82 ARG A N 1
ATOM 631 C CA . ARG A 1 82 ? 37.119 -7.139 13.368 1.00 57.09 82 ARG A CA 1
ATOM 632 C C . ARG A 1 82 ? 37.930 -7.728 14.527 1.00 57.09 82 ARG A C 1
ATOM 634 O O . ARG A 1 82 ? 37.380 -8.253 15.488 1.00 57.09 82 ARG A O 1
ATOM 641 N N . LYS A 1 83 ? 39.263 -7.661 14.406 1.00 57.81 83 LYS A N 1
ATOM 642 C CA . LYS A 1 83 ? 40.227 -7.980 15.470 1.00 57.81 83 LYS A CA 1
ATOM 643 C C . LYS A 1 83 ? 39.769 -7.286 16.751 1.00 57.81 83 LYS A C 1
ATOM 645 O O . LYS A 1 83 ? 39.837 -6.063 16.850 1.00 57.81 83 LYS A O 1
ATOM 650 N N . SER A 1 84 ? 39.276 -8.061 17.709 1.00 55.81 84 SER A N 1
ATOM 651 C CA . SER A 1 84 ? 38.898 -7.571 19.027 1.00 55.81 84 SER A CA 1
ATOM 652 C C . SER A 1 84 ? 40.153 -7.051 19.726 1.00 55.81 84 SER A C 1
ATOM 654 O O . SER A 1 84 ? 40.931 -7.825 20.288 1.00 55.81 84 SER A O 1
ATOM 656 N N . ALA A 1 85 ? 40.387 -5.742 19.662 1.00 65.00 85 ALA A N 1
ATOM 657 C CA . ALA A 1 85 ? 41.319 -5.091 20.568 1.00 65.00 85 ALA A CA 1
ATOM 658 C C . ALA A 1 85 ? 40.798 -5.272 22.009 1.00 65.00 85 ALA A C 1
ATOM 660 O O . ALA A 1 85 ? 39.580 -5.271 22.220 1.00 65.00 85 ALA A O 1
ATOM 661 N N . PRO A 1 86 ? 41.672 -5.465 23.011 1.00 59.75 86 PRO A N 1
ATOM 662 C CA . PRO A 1 86 ? 41.239 -5.757 24.371 1.00 59.75 86 PRO A CA 1
ATOM 663 C C . PRO A 1 86 ? 40.508 -4.552 24.983 1.00 59.75 86 PRO A C 1
ATOM 665 O O . PRO A 1 86 ? 41.120 -3.592 25.443 1.00 59.75 86 PRO A O 1
ATOM 668 N N . LEU A 1 87 ? 39.177 -4.648 25.041 1.00 57.94 87 LEU A N 1
ATOM 669 C CA . LEU A 1 87 ? 38.214 -3.655 25.547 1.00 57.94 87 LEU A CA 1
ATOM 670 C C . LEU A 1 87 ? 38.312 -3.379 27.067 1.00 57.94 87 LEU A C 1
ATOM 672 O O . LEU A 1 87 ? 37.445 -2.733 27.650 1.00 57.94 87 LEU A O 1
ATOM 676 N N . ARG A 1 88 ? 39.350 -3.880 27.746 1.00 55.62 88 ARG A N 1
ATOM 677 C CA . ARG A 1 88 ? 39.470 -3.833 29.213 1.00 55.62 88 ARG A CA 1
ATOM 678 C C . ARG A 1 88 ? 39.899 -2.475 29.774 1.00 55.62 88 ARG A C 1
ATOM 680 O O . ARG A 1 88 ? 39.884 -2.322 30.988 1.00 55.62 88 ARG A O 1
ATOM 687 N N . LEU A 1 89 ? 40.241 -1.496 28.931 1.00 57.28 89 LEU A N 1
ATOM 688 C CA . LEU A 1 89 ? 40.724 -0.187 29.391 1.00 57.28 89 LEU A CA 1
ATOM 689 C C . LEU A 1 89 ? 39.697 0.960 29.339 1.00 57.28 89 LEU A C 1
ATOM 691 O O . LEU A 1 89 ? 39.986 2.029 29.860 1.00 57.28 89 LEU A O 1
ATOM 695 N N . ILE A 1 90 ? 38.519 0.771 28.731 1.00 52.81 90 ILE A N 1
ATOM 696 C CA . ILE A 1 90 ? 37.579 1.882 28.440 1.00 52.81 90 ILE A CA 1
ATOM 697 C C . ILE A 1 90 ? 36.272 1.789 29.255 1.00 52.81 90 ILE A C 1
ATOM 699 O O . ILE A 1 90 ? 35.468 2.718 29.263 1.00 52.81 90 ILE A O 1
ATOM 703 N N . LEU A 1 91 ? 36.073 0.699 30.009 1.00 51.59 91 LEU A N 1
ATOM 704 C CA . LEU A 1 91 ? 34.870 0.486 30.823 1.00 51.59 91 LEU A CA 1
ATOM 705 C C . LEU A 1 91 ? 34.536 1.616 31.826 1.00 51.59 91 LEU A C 1
ATOM 707 O O . LEU A 1 91 ? 33.351 1.917 31.957 1.00 51.59 91 LEU A O 1
ATOM 711 N N . PRO A 1 92 ? 35.490 2.278 32.518 1.00 54.62 92 PRO A N 1
ATOM 712 C CA . PRO A 1 92 ? 35.118 3.294 33.504 1.00 54.62 92 PRO A CA 1
ATOM 713 C C . PRO A 1 92 ? 34.718 4.646 32.886 1.00 54.62 92 PRO A C 1
ATOM 715 O O . PRO A 1 92 ? 34.100 5.455 33.569 1.00 54.62 92 PRO A O 1
ATOM 718 N N . ALA A 1 93 ? 35.022 4.900 31.606 1.00 55.50 93 ALA A N 1
ATOM 719 C CA . ALA A 1 93 ? 34.722 6.183 30.959 1.00 55.50 93 ALA A CA 1
ATOM 720 C C . ALA A 1 93 ? 33.292 6.261 30.386 1.00 55.50 93 ALA A C 1
ATOM 722 O O . ALA A 1 93 ? 32.711 7.341 30.309 1.00 55.50 93 ALA A O 1
ATOM 723 N N . LEU A 1 94 ? 32.693 5.123 30.016 1.00 54.19 94 LEU A N 1
ATOM 724 C CA . LEU A 1 94 ? 31.366 5.078 29.382 1.00 54.19 94 LEU A CA 1
ATOM 725 C C . LEU A 1 94 ? 30.196 5.247 30.366 1.00 54.19 94 LEU A C 1
ATOM 727 O O . LEU A 1 94 ? 29.130 5.709 29.966 1.00 54.19 94 LEU A O 1
ATOM 731 N N . ALA A 1 95 ? 30.389 4.936 31.652 1.00 55.94 95 ALA A N 1
ATOM 732 C CA . ALA A 1 95 ? 29.330 5.051 32.660 1.00 55.94 95 ALA A CA 1
ATOM 733 C C . ALA A 1 95 ? 28.892 6.511 32.909 1.00 55.94 95 ALA A C 1
ATOM 735 O O . ALA A 1 95 ? 27.724 6.761 33.191 1.00 55.94 95 ALA A O 1
ATOM 736 N N . ALA A 1 96 ? 29.800 7.482 32.756 1.00 54.34 96 ALA A N 1
ATOM 737 C CA . ALA A 1 96 ? 29.498 8.899 32.975 1.00 54.34 96 ALA A CA 1
ATOM 738 C C . ALA A 1 96 ? 28.700 9.538 31.820 1.00 54.34 96 ALA A C 1
ATOM 740 O O . ALA A 1 96 ? 27.874 10.419 32.050 1.00 54.34 96 ALA A O 1
ATOM 741 N N . ALA A 1 97 ? 28.899 9.076 30.580 1.00 56.44 97 ALA A N 1
ATOM 742 C CA . ALA A 1 97 ? 28.223 9.631 29.405 1.00 56.44 97 ALA A CA 1
ATOM 743 C C . ALA A 1 97 ? 26.734 9.239 29.325 1.00 56.44 97 ALA A C 1
ATOM 745 O O . ALA A 1 97 ? 25.908 10.027 28.867 1.00 56.44 97 ALA A O 1
ATOM 746 N N . ALA A 1 98 ? 26.372 8.049 29.816 1.00 57.22 98 ALA A N 1
ATOM 747 C CA . ALA A 1 98 ? 24.989 7.569 29.806 1.00 57.22 98 ALA A CA 1
ATOM 748 C C . ALA A 1 98 ? 24.065 8.382 30.735 1.00 57.22 98 ALA A C 1
ATOM 750 O O . ALA A 1 98 ? 22.903 8.605 30.403 1.00 57.22 98 ALA A O 1
ATOM 751 N N . VAL A 1 99 ? 24.587 8.875 31.865 1.00 59.97 99 VAL A N 1
ATOM 752 C CA . VAL A 1 99 ? 23.821 9.708 32.811 1.00 59.97 99 VAL A CA 1
ATOM 753 C C . VAL A 1 99 ? 23.522 11.089 32.218 1.00 59.97 99 VAL A C 1
ATOM 755 O O . VAL A 1 99 ? 22.416 11.599 32.384 1.00 59.97 99 VAL A O 1
ATOM 758 N N . LEU A 1 100 ? 24.463 11.669 31.463 1.00 58.62 100 LEU A N 1
ATOM 759 C CA . LEU A 1 100 ? 24.250 12.950 30.780 1.00 58.62 100 LEU A CA 1
ATOM 760 C C . LEU A 1 100 ? 23.235 12.835 29.632 1.00 58.62 100 LEU A C 1
ATOM 762 O O . LEU A 1 100 ? 22.387 13.710 29.486 1.00 58.62 100 LEU A O 1
ATOM 766 N N . LEU A 1 101 ? 23.255 11.740 28.865 1.00 58.41 101 LEU A N 1
ATOM 767 C CA . LEU A 1 101 ? 22.252 11.497 27.818 1.00 58.41 101 LEU A CA 1
ATOM 768 C C . LEU A 1 101 ? 20.849 11.263 28.397 1.00 58.41 101 LEU A C 1
ATOM 770 O O . LEU A 1 101 ? 19.873 11.788 27.865 1.00 58.41 101 LEU A O 1
ATOM 774 N N . ALA A 1 102 ? 20.738 10.540 29.515 1.00 57.47 102 ALA A N 1
ATOM 775 C CA . ALA A 1 102 ? 19.450 10.276 30.154 1.00 57.47 102 ALA A CA 1
ATOM 776 C C . ALA A 1 102 ? 18.756 11.552 30.661 1.00 57.47 102 ALA A C 1
ATOM 778 O O . ALA A 1 102 ? 17.530 11.597 30.646 1.00 57.47 102 ALA A O 1
ATOM 779 N N . MET A 1 103 ? 19.513 12.584 31.059 1.00 58.59 103 MET A N 1
ATOM 780 C CA . MET A 1 103 ? 18.980 13.856 31.570 1.00 58.59 103 MET A CA 1
ATOM 781 C C . MET A 1 103 ? 18.556 14.833 30.458 1.00 58.59 103 MET A C 1
ATOM 783 O O . MET A 1 103 ? 17.706 15.688 30.685 1.00 58.59 103 MET A O 1
ATOM 787 N N . VAL A 1 104 ? 19.121 14.699 29.254 1.00 60.53 104 VAL A N 1
ATOM 788 C CA . VAL A 1 104 ? 18.789 15.552 28.096 1.00 60.53 104 VAL A CA 1
ATOM 789 C C . VAL A 1 104 ? 17.614 14.988 27.287 1.00 60.53 104 VAL A C 1
ATOM 791 O O . VAL A 1 104 ? 16.846 15.753 26.714 1.00 60.53 104 VAL A O 1
ATOM 794 N N . ILE A 1 105 ? 17.434 13.663 27.255 1.00 56.03 105 ILE A N 1
ATOM 795 C CA . ILE A 1 105 ? 16.427 13.011 26.395 1.00 56.03 105 ILE A CA 1
ATOM 796 C C . ILE A 1 105 ? 15.072 12.822 27.107 1.00 56.03 105 ILE A C 1
ATOM 798 O O . ILE A 1 105 ? 14.036 12.732 26.449 1.00 56.03 105 ILE A O 1
ATOM 802 N N . THR A 1 106 ? 15.031 12.816 28.445 1.00 50.62 106 THR A N 1
ATOM 803 C CA . THR A 1 106 ? 13.782 12.603 29.204 1.00 50.62 106 THR A CA 1
ATOM 804 C C . THR A 1 106 ? 12.664 13.625 28.945 1.00 50.62 106 THR A C 1
ATOM 806 O O . THR A 1 106 ? 11.523 13.179 28.842 1.00 50.62 106 THR A O 1
ATOM 809 N N . PRO A 1 107 ? 12.900 14.945 28.781 1.00 55.28 107 PRO A N 1
ATOM 810 C CA . PRO A 1 107 ? 11.789 15.876 28.561 1.00 55.28 107 PRO A CA 1
ATOM 811 C C . PRO A 1 107 ? 11.126 15.747 27.176 1.00 55.28 107 PRO A C 1
ATOM 813 O O . PRO A 1 107 ? 10.012 16.236 27.004 1.00 55.28 107 PRO A O 1
ATOM 816 N N . MET A 1 108 ? 11.753 15.064 26.207 1.00 55.19 108 MET A N 1
ATOM 817 C CA . MET A 1 108 ? 11.187 14.851 24.863 1.00 55.19 108 MET A CA 1
ATOM 818 C C . MET A 1 108 ? 10.191 13.682 24.789 1.00 55.19 108 MET A C 1
ATOM 820 O O . MET A 1 108 ? 9.367 13.655 23.883 1.00 55.19 108 MET A O 1
ATOM 824 N N . PHE A 1 109 ? 10.223 12.731 25.732 1.00 53.72 109 PHE A N 1
ATOM 825 C CA . PHE A 1 109 ? 9.395 11.513 25.668 1.00 53.72 109 PHE A CA 1
ATOM 826 C C . PHE A 1 109 ? 8.233 11.461 26.671 1.00 53.72 109 PHE A C 1
ATOM 828 O O . PHE A 1 109 ? 7.426 10.539 26.605 1.00 53.72 109 PHE A O 1
ATOM 835 N N . THR A 1 110 ? 8.111 12.431 27.584 1.00 47.78 110 THR A N 1
ATOM 836 C CA . THR A 1 110 ? 7.019 12.472 28.581 1.00 47.78 110 THR A CA 1
ATOM 837 C C . THR A 1 110 ? 6.080 13.669 28.428 1.00 47.78 110 THR A C 1
ATOM 839 O O . THR A 1 110 ? 5.388 14.022 29.381 1.00 47.78 110 THR A O 1
ATOM 842 N N . SER A 1 111 ? 6.037 14.301 27.254 1.00 43.50 111 SER A N 1
ATOM 843 C CA . SER A 1 111 ? 4.967 15.244 26.913 1.00 43.50 111 SER A CA 1
ATOM 844 C C . SER A 1 111 ? 3.927 14.516 26.076 1.00 43.50 111 SER A C 1
ATOM 846 O O . SER A 1 111 ? 3.913 14.597 24.853 1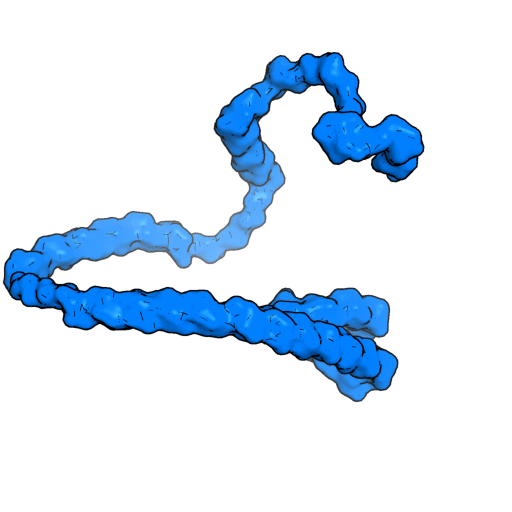.00 43.50 111 SER A O 1
ATOM 848 N N . ASP A 1 112 ? 3.065 13.786 26.774 1.00 48.88 112 ASP A N 1
ATOM 849 C CA . ASP A 1 112 ? 1.797 13.265 26.269 1.00 48.88 112 ASP A CA 1
ATOM 850 C C . ASP A 1 112 ? 0.827 14.449 26.107 1.00 48.88 112 ASP A C 1
ATOM 852 O O . ASP A 1 112 ? -0.122 14.648 26.863 1.00 48.88 112 ASP A O 1
ATOM 856 N N . ASN A 1 113 ? 1.162 15.334 25.172 1.00 41.31 113 ASN A N 1
ATOM 857 C CA . ASN A 1 113 ? 0.315 16.429 24.756 1.00 41.31 113 ASN A CA 1
ATOM 858 C C . ASN A 1 113 ? 0.253 16.327 23.242 1.00 41.31 113 ASN A C 1
ATOM 860 O O . ASN A 1 113 ? 1.259 16.497 22.555 1.00 41.31 113 ASN A O 1
ATOM 864 N N . SER A 1 114 ? -0.929 16.011 22.731 1.00 49.31 114 SER A N 1
ATOM 865 C CA . SER A 1 114 ? -1.284 16.198 21.337 1.00 49.31 114 SER A CA 1
ATOM 866 C C . SER A 1 114 ? -0.991 17.651 20.948 1.00 49.31 114 SER A C 1
ATOM 868 O O . SER A 1 114 ? -1.847 18.527 21.089 1.00 49.31 114 SER A O 1
ATOM 870 N N . LEU A 1 115 ? 0.228 17.931 20.491 1.00 49.62 115 LEU A N 1
ATOM 871 C CA . LEU A 1 115 ? 0.552 19.150 19.773 1.00 49.62 115 LEU A CA 1
ATOM 872 C C . LEU A 1 115 ? -0.136 19.017 18.421 1.00 49.62 115 LEU A C 1
ATOM 874 O O . LEU A 1 115 ? 0.438 18.582 17.427 1.00 49.62 115 LEU A O 1
ATOM 878 N N . MET A 1 116 ? -1.417 19.382 18.402 1.00 54.12 116 MET A N 1
ATOM 879 C CA . MET A 1 116 ? -1.953 20.041 17.230 1.00 54.12 116 MET A CA 1
ATOM 880 C C . MET A 1 116 ? -1.047 21.242 17.008 1.00 54.12 116 MET A C 1
ATOM 882 O O . MET A 1 116 ? -1.210 22.253 17.688 1.00 54.12 116 MET A O 1
ATOM 886 N N . MET A 1 117 ? -0.046 21.084 16.134 1.00 53.81 117 MET A N 1
ATOM 887 C CA . MET A 1 117 ? 0.728 22.212 15.643 1.00 53.81 117 MET A CA 1
ATOM 888 C C . MET A 1 117 ? -0.297 23.244 15.220 1.00 53.81 117 MET A C 1
ATOM 890 O O . MET A 1 117 ? -1.158 22.991 14.366 1.00 53.81 117 MET A O 1
ATOM 894 N N . THR A 1 118 ? -0.277 24.376 15.907 1.00 68.81 118 THR A N 1
ATOM 895 C CA . THR A 1 118 ? -1.197 25.440 15.553 1.00 68.81 118 THR A CA 1
ATOM 896 C C . THR A 1 118 ? -0.879 25.833 14.116 1.00 68.81 118 THR A C 1
ATOM 898 O O . THR A 1 118 ? 0.268 25.753 13.673 1.00 68.81 118 THR A O 1
ATOM 901 N N . ARG A 1 119 ? -1.885 26.259 13.346 1.00 65.19 119 ARG A N 1
ATOM 902 C CA . ARG A 1 119 ? -1.677 26.715 11.959 1.00 65.19 119 ARG A CA 1
ATOM 903 C C . ARG A 1 119 ? -0.508 27.709 11.848 1.00 65.19 119 ARG A C 1
ATOM 905 O O . ARG A 1 119 ? 0.129 27.786 10.808 1.00 65.19 119 ARG A O 1
ATOM 912 N N . GLN A 1 120 ? -0.245 28.454 12.917 1.00 70.81 120 GLN A N 1
ATOM 913 C CA . GLN A 1 120 ? 0.839 29.416 13.024 1.00 70.81 120 GLN A CA 1
ATOM 914 C C . GLN A 1 120 ? 2.225 28.764 13.110 1.00 70.81 120 GLN A C 1
ATOM 916 O O . GLN A 1 120 ? 3.088 29.161 12.341 1.00 70.81 120 GLN A O 1
ATOM 921 N N . GLU A 1 121 ? 2.416 27.725 13.928 1.00 74.69 121 GLU A N 1
ATOM 922 C CA . GLU A 1 121 ? 3.684 26.970 13.981 1.00 74.69 121 GLU A CA 1
ATOM 923 C C . GLU A 1 121 ? 3.991 26.267 12.659 1.00 74.69 121 GLU A C 1
ATOM 925 O O . GLU A 1 121 ? 5.138 26.235 12.225 1.00 74.69 121 GLU A O 1
ATOM 930 N N . VAL A 1 122 ? 2.963 25.742 11.984 1.00 76.50 122 VAL A N 1
ATOM 931 C CA . VAL A 1 122 ? 3.137 25.159 10.646 1.00 76.50 122 VAL A CA 1
ATOM 932 C C . VAL A 1 122 ? 3.625 26.227 9.667 1.00 76.50 122 VAL A C 1
ATOM 934 O O . VAL A 1 122 ? 4.570 25.997 8.920 1.00 76.50 122 VAL A O 1
ATOM 937 N N . LEU A 1 123 ? 3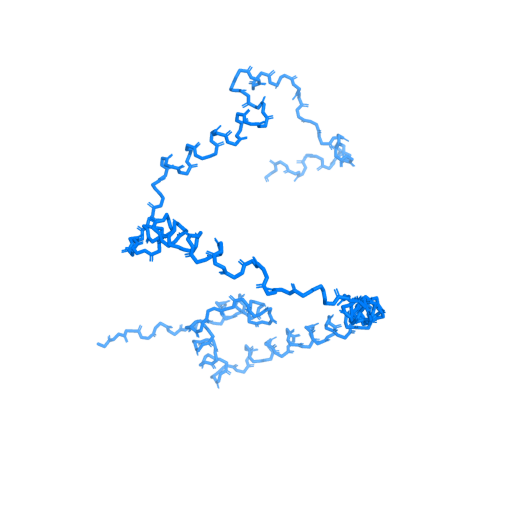.005 27.411 9.676 1.00 76.94 123 LEU A N 1
ATOM 938 C CA . LEU A 1 123 ? 3.401 28.519 8.802 1.00 76.94 123 LEU A CA 1
ATOM 939 C C . LEU A 1 123 ? 4.807 29.039 9.114 1.00 76.94 123 LEU A C 1
ATOM 941 O O . LEU A 1 123 ? 5.527 29.404 8.189 1.00 76.94 123 LEU A O 1
ATOM 945 N N . GLU A 1 124 ? 5.195 29.056 10.385 1.00 79.25 124 GLU A N 1
ATOM 946 C CA . GLU A 1 124 ? 6.522 29.485 10.819 1.00 79.25 124 GLU A CA 1
ATOM 947 C C . GLU A 1 124 ? 7.598 28.492 10.353 1.00 79.25 124 GLU A C 1
ATOM 949 O O . GLU A 1 124 ? 8.566 28.911 9.718 1.00 79.25 124 GLU A O 1
ATOM 954 N N . ALA A 1 125 ? 7.356 27.183 10.492 1.00 77.81 125 ALA A N 1
ATOM 955 C CA . ALA A 1 125 ? 8.246 26.143 9.970 1.00 77.81 125 ALA A CA 1
ATOM 956 C C . ALA A 1 125 ? 8.429 26.228 8.441 1.00 77.81 125 ALA A C 1
ATOM 958 O O . ALA A 1 125 ? 9.549 26.142 7.940 1.00 77.81 125 ALA A O 1
ATOM 959 N N . TYR A 1 126 ? 7.351 26.473 7.683 1.00 78.00 126 TYR A N 1
ATOM 960 C CA . TYR A 1 126 ? 7.463 26.695 6.236 1.00 78.00 126 TYR A CA 1
ATOM 961 C C . TYR A 1 126 ? 8.211 27.988 5.888 1.00 78.00 126 TYR A C 1
ATOM 963 O O . TYR A 1 126 ? 8.865 28.047 4.847 1.00 78.00 126 TYR A O 1
ATOM 971 N N . SER A 1 127 ? 8.111 29.031 6.717 1.00 76.00 127 SER A N 1
ATOM 972 C CA . SER A 1 127 ? 8.808 30.295 6.466 1.00 76.00 127 SER A CA 1
ATOM 973 C C . SER A 1 127 ? 10.323 30.172 6.649 1.00 76.00 127 SER A C 1
ATOM 975 O O . SER A 1 127 ? 11.065 30.687 5.813 1.00 76.00 127 SER A O 1
ATOM 977 N N . GLU A 1 128 ? 10.775 29.421 7.657 1.00 72.50 128 GLU A N 1
ATOM 978 C CA . GLU A 1 128 ? 12.199 29.143 7.879 1.00 72.50 128 GLU A CA 1
ATOM 979 C C . GLU A 1 128 ? 12.792 28.287 6.746 1.00 72.50 128 GLU A C 1
ATOM 981 O O . GLU A 1 128 ? 13.870 28.596 6.230 1.00 72.50 128 GLU A O 1
ATOM 986 N N . ASP A 1 129 ? 12.062 27.267 6.278 1.00 76.88 129 ASP A N 1
ATOM 987 C CA . ASP A 1 129 ? 12.492 26.434 5.146 1.00 76.88 129 ASP A CA 1
ATOM 988 C C . ASP A 1 129 ? 12.566 27.229 3.828 1.00 76.88 129 ASP A C 1
ATOM 990 O O . ASP A 1 129 ? 13.473 27.027 3.015 1.00 76.88 129 ASP A O 1
ATOM 994 N N . LEU A 1 130 ? 11.642 28.169 3.601 1.00 72.31 130 LEU A N 1
ATOM 995 C CA . LEU A 1 130 ? 11.673 29.043 2.422 1.00 72.31 130 LEU A CA 1
ATOM 996 C C . LEU A 1 130 ? 12.846 30.031 2.456 1.00 72.31 130 LEU A C 1
ATOM 998 O O . LEU A 1 130 ? 13.445 30.304 1.411 1.00 72.31 130 LEU A O 1
ATOM 1002 N N . GLU A 1 131 ? 13.206 30.532 3.639 1.00 69.38 131 GLU A N 1
ATOM 1003 C CA . GLU A 1 131 ? 14.380 31.386 3.824 1.00 69.38 131 GLU A CA 1
ATOM 1004 C C . GLU A 1 131 ? 15.678 30.603 3.567 1.00 69.38 131 GLU A C 1
ATOM 1006 O O . GLU A 1 131 ? 16.570 31.097 2.870 1.00 69.38 131 GLU A O 1
ATOM 1011 N N . PHE A 1 132 ? 15.748 29.340 4.007 1.00 71.19 132 PHE A N 1
ATOM 1012 C CA . PHE A 1 132 ? 16.857 28.433 3.693 1.00 71.19 132 PHE A CA 1
ATOM 1013 C C . PHE A 1 132 ? 16.994 28.154 2.187 1.00 71.19 132 PHE A C 1
ATOM 1015 O O . PHE A 1 132 ? 18.107 28.100 1.659 1.00 71.19 132 PHE A O 1
ATOM 1022 N N . LEU A 1 133 ? 15.874 28.033 1.468 1.00 69.94 133 LEU A N 1
ATOM 1023 C CA . LEU A 1 133 ? 15.852 27.882 0.008 1.00 69.94 133 LEU A CA 1
ATOM 1024 C C . LEU A 1 133 ? 16.170 29.187 -0.750 1.00 69.94 133 LEU A C 1
ATOM 1026 O O . LEU A 1 133 ? 16.208 29.186 -1.982 1.00 69.94 133 LEU A O 1
ATOM 1030 N N . GLY A 1 134 ? 16.418 30.298 -0.046 1.00 58.03 134 GLY A N 1
ATOM 1031 C CA . GLY A 1 134 ? 16.735 31.596 -0.644 1.00 58.03 134 GLY A CA 1
ATOM 1032 C C . GLY A 1 134 ? 15.544 32.263 -1.339 1.00 58.03 134 GLY A C 1
ATOM 1033 O O . GLY A 1 134 ? 15.733 33.192 -2.127 1.00 58.03 134 GLY A O 1
ATOM 1034 N N . ILE A 1 135 ? 14.319 31.806 -1.064 1.00 63.06 135 ILE A N 1
ATOM 1035 C CA . ILE A 1 135 ? 13.083 32.351 -1.628 1.00 63.06 135 ILE A CA 1
ATOM 1036 C C . ILE A 1 135 ? 12.599 33.461 -0.691 1.00 63.06 135 ILE A C 1
ATOM 1038 O O . ILE A 1 135 ? 11.654 33.300 0.077 1.00 63.06 135 ILE A O 1
ATOM 1042 N N . SER A 1 136 ? 13.276 34.609 -0.714 1.00 56.69 136 SER A N 1
ATOM 1043 C CA . SER A 1 136 ? 12.795 35.788 0.005 1.00 56.69 136 SER A CA 1
ATOM 1044 C C . SER A 1 136 ? 11.539 36.350 -0.675 1.00 56.69 136 SER A C 1
ATOM 1046 O O . SER A 1 136 ? 11.403 36.318 -1.901 1.00 56.69 136 SER A O 1
ATOM 1048 N N . ALA A 1 137 ? 10.608 36.904 0.109 1.00 55.81 137 ALA A N 1
ATOM 1049 C CA . ALA A 1 137 ? 9.370 37.511 -0.401 1.00 55.81 137 ALA A CA 1
ATOM 1050 C C . ALA A 1 137 ? 9.619 38.659 -1.407 1.00 55.81 137 ALA A C 1
ATOM 1052 O O . ALA A 1 137 ? 8.749 38.987 -2.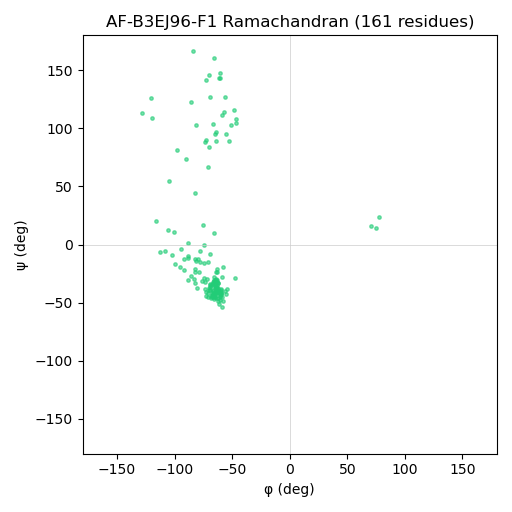213 1.00 55.81 137 ALA A O 1
ATOM 1053 N N . GLU A 1 138 ? 10.824 39.235 -1.419 1.00 51.12 138 GLU A N 1
ATOM 1054 C CA . GLU A 1 138 ? 11.255 40.239 -2.400 1.00 51.12 138 GLU A CA 1
ATOM 1055 C C . GLU A 1 138 ? 11.683 39.651 -3.757 1.00 51.12 138 GLU A C 1
ATOM 1057 O O . GLU A 1 138 ? 11.772 40.389 -4.740 1.00 51.12 138 GLU A O 1
ATOM 1062 N N . GLY A 1 139 ? 11.867 38.329 -3.849 1.00 48.06 139 GLY A N 1
ATOM 1063 C CA . GLY A 1 139 ? 12.150 37.591 -5.083 1.00 48.06 139 GLY A CA 1
ATOM 1064 C C . GLY A 1 139 ? 10.914 37.252 -5.923 1.00 48.06 139 GLY A C 1
ATOM 1065 O O . GLY A 1 139 ? 11.049 36.933 -7.104 1.00 48.06 139 GLY A O 1
ATOM 1066 N N . ILE A 1 140 ? 9.695 37.403 -5.387 1.00 51.53 140 ILE A N 1
ATOM 1067 C CA . ILE A 1 140 ? 8.438 37.201 -6.139 1.00 51.53 140 ILE A CA 1
ATOM 1068 C C . ILE A 1 140 ? 8.086 38.462 -6.953 1.00 51.53 140 ILE A C 1
ATOM 1070 O O . ILE A 1 140 ? 6.952 38.924 -7.021 1.00 51.53 140 ILE A O 1
ATOM 1074 N N . LYS A 1 141 ? 9.089 39.039 -7.613 1.00 51.50 141 LYS A N 1
ATOM 1075 C CA . LYS A 1 141 ? 8.906 39.791 -8.857 1.00 51.50 141 LYS A CA 1
ATOM 1076 C C . LYS A 1 141 ? 9.397 38.914 -10.002 1.00 51.50 141 LYS A C 1
ATOM 1078 O O . LYS A 1 141 ? 10.258 39.312 -10.780 1.00 51.50 141 LYS A O 1
ATOM 1083 N N . SER A 1 142 ? 8.866 37.696 -10.094 1.00 51.62 142 SER A N 1
ATOM 1084 C CA . SER A 1 142 ? 9.049 36.884 -11.291 1.00 51.62 142 SER A CA 1
ATOM 1085 C C . SER A 1 142 ? 8.175 37.467 -12.396 1.00 51.62 142 SER A C 1
ATOM 1087 O O . SER A 1 142 ? 7.026 37.086 -12.581 1.00 51.62 142 SER A O 1
ATOM 1089 N N . THR A 1 143 ? 8.733 38.420 -13.137 1.00 52.50 143 THR A N 1
ATOM 1090 C CA . THR A 1 143 ? 8.285 38.776 -14.488 1.00 52.50 143 THR A CA 1
ATOM 1091 C C . THR A 1 143 ? 8.722 37.733 -15.521 1.00 52.50 143 THR A C 1
ATOM 1093 O O . THR A 1 143 ? 8.745 38.035 -16.711 1.00 52.50 143 THR A O 1
ATOM 1096 N N . GLN A 1 144 ? 9.111 36.521 -15.107 1.00 56.28 144 GLN A N 1
ATOM 1097 C CA . GLN A 1 144 ? 9.183 35.408 -16.043 1.00 56.28 144 GLN A CA 1
ATOM 1098 C C . GLN A 1 144 ? 7.774 34.856 -16.199 1.00 56.28 144 GLN A C 1
ATOM 1100 O O . GLN A 1 144 ? 7.237 34.198 -15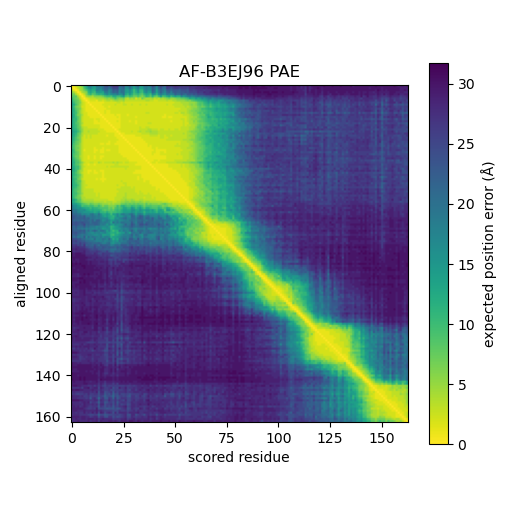.310 1.00 56.28 144 GLN A O 1
ATOM 1105 N N . GLU A 1 145 ? 7.181 35.216 -17.331 1.00 63.56 145 GLU A N 1
ATOM 1106 C CA . GLU A 1 145 ? 5.988 34.612 -17.900 1.00 63.56 145 GLU A CA 1
ATOM 1107 C C . GLU A 1 145 ? 6.157 33.089 -17.841 1.00 63.56 145 GLU A C 1
ATOM 1109 O O . GLU A 1 145 ? 7.004 32.503 -18.517 1.00 63.56 145 GLU A O 1
ATOM 1114 N N . PHE A 1 146 ? 5.447 32.471 -16.900 1.00 69.44 146 PHE A N 1
ATOM 1115 C CA . PHE A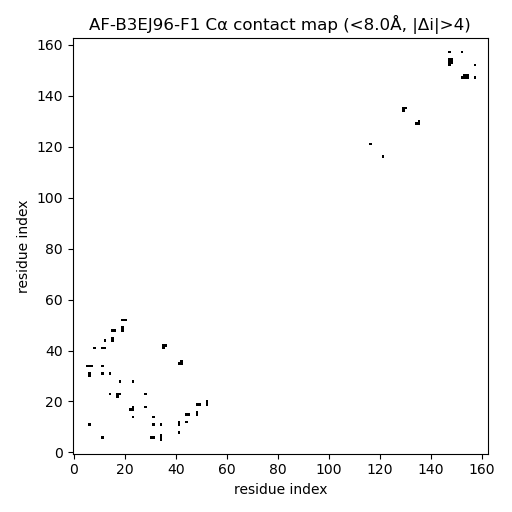 1 146 ? 5.535 31.047 -16.622 1.00 69.44 146 PHE A CA 1
ATOM 1116 C C . PHE A 1 146 ? 5.208 30.270 -17.904 1.00 69.44 146 PHE A C 1
ATOM 1118 O O . PHE A 1 146 ? 4.090 30.344 -18.409 1.00 69.44 146 PHE A O 1
ATOM 1125 N N . SER A 1 147 ? 6.200 29.554 -18.443 1.00 74.94 147 SER A N 1
ATOM 1126 C CA . SER A 1 147 ? 6.081 28.787 -19.683 1.00 74.94 147 SER A CA 1
ATOM 1127 C C . SER A 1 147 ? 6.357 27.308 -19.433 1.00 74.94 147 SER A C 1
ATOM 1129 O O . SER A 1 147 ? 7.420 26.917 -18.935 1.00 74.94 147 SER A O 1
ATOM 1131 N N . TYR A 1 148 ? 5.404 26.475 -19.850 1.00 77.88 148 TYR A N 1
ATOM 1132 C CA . TYR A 1 148 ? 5.507 25.018 -19.801 1.00 77.88 148 TYR A CA 1
ATOM 1133 C C . TYR A 1 148 ? 6.535 24.447 -20.798 1.00 77.88 148 TYR A C 1
ATOM 1135 O O . TYR A 1 148 ? 6.875 23.266 -20.717 1.00 77.88 148 TYR A O 1
ATOM 1143 N N . GLU A 1 149 ? 7.087 25.273 -21.694 1.00 75.88 149 GLU A N 1
ATOM 1144 C CA . GLU A 1 149 ? 8.136 24.856 -22.635 1.00 75.88 149 GLU A CA 1
ATOM 1145 C C . GLU A 1 149 ? 9.407 24.401 -21.908 1.00 75.88 149 GLU A C 1
ATOM 1147 O O . GLU A 1 149 ? 10.070 23.460 -22.344 1.00 75.88 149 GLU A O 1
ATOM 1152 N N . SER A 1 150 ? 9.711 25.007 -20.754 1.00 75.75 150 SER A N 1
ATOM 1153 C CA . SER A 1 150 ? 10.838 24.605 -19.899 1.00 75.75 150 SER A CA 1
ATOM 1154 C C . SER A 1 150 ? 10.701 23.177 -19.348 1.00 75.75 150 SER A C 1
ATOM 1156 O O . SER A 1 150 ? 11.701 22.536 -19.031 1.00 75.75 150 SER A O 1
ATOM 1158 N N . TYR A 1 151 ? 9.475 22.654 -19.313 1.00 79.31 151 TYR A N 1
ATOM 1159 C CA . TYR A 1 151 ? 9.141 21.291 -18.908 1.00 79.31 151 TYR A CA 1
ATOM 1160 C C . TYR A 1 151 ? 8.902 20.359 -20.108 1.00 79.31 151 TYR A C 1
ATOM 1162 O O . TYR A 1 151 ? 8.424 19.239 -19.938 1.00 79.31 151 TYR A O 1
ATOM 1170 N N . GLY A 1 152 ? 9.228 20.802 -21.329 1.00 82.19 152 GLY A N 1
ATOM 1171 C CA . GLY A 1 152 ? 9.086 20.010 -22.552 1.00 82.19 152 GLY A CA 1
ATOM 1172 C C . GLY A 1 152 ? 7.646 19.858 -23.042 1.00 82.19 152 GLY A C 1
ATOM 1173 O O . GLY A 1 152 ? 7.385 19.013 -23.899 1.00 82.19 152 GLY A O 1
ATOM 1174 N N . VAL A 1 153 ? 6.709 20.655 -22.521 1.00 84.06 153 VAL A N 1
ATOM 1175 C CA . VAL A 1 153 ? 5.315 20.633 -22.966 1.00 84.06 153 VAL A CA 1
ATOM 1176 C C . VAL A 1 153 ? 5.170 21.550 -24.186 1.00 84.06 153 VAL A C 1
ATOM 1178 O O . VAL A 1 153 ? 5.479 22.739 -24.095 1.00 84.06 153 VAL A O 1
ATOM 1181 N N . PRO A 1 154 ? 4.686 21.037 -25.330 1.00 83.19 154 PRO A N 1
ATOM 1182 C CA . PRO A 1 154 ? 4.394 21.863 -26.493 1.00 83.19 154 PRO A CA 1
ATOM 1183 C C . PRO A 1 154 ? 3.320 22.918 -26.173 1.00 83.19 154 PRO A C 1
ATOM 1185 O O . PRO A 1 154 ? 2.340 22.589 -25.500 1.00 83.19 154 PRO A O 1
ATOM 1188 N N . PRO A 1 155 ? 3.408 24.143 -26.724 1.00 79.81 155 PRO A N 1
ATOM 1189 C CA . PRO A 1 155 ? 2.458 25.222 -26.430 1.00 79.81 155 PRO A CA 1
ATOM 1190 C C . PRO A 1 155 ? 1.004 24.863 -26.778 1.00 79.81 155 PRO A C 1
ATOM 1192 O O . PRO A 1 155 ? 0.082 25.302 -26.100 1.00 79.81 155 PRO A O 1
ATOM 1195 N N . ALA A 1 156 ? 0.790 23.984 -27.763 1.00 84.62 156 ALA A N 1
ATOM 1196 C CA . ALA A 1 156 ? -0.537 23.479 -28.126 1.00 84.62 156 ALA A CA 1
ATOM 1197 C C . ALA A 1 156 ? -1.221 22.645 -27.022 1.00 84.62 156 ALA A C 1
ATOM 1199 O O . ALA A 1 156 ? -2.439 22.512 -27.024 1.00 84.62 156 ALA A O 1
ATOM 1200 N N . LEU A 1 157 ? -0.451 22.060 -26.097 1.00 81.06 157 LEU A N 1
ATOM 1201 C CA . LEU A 1 157 ? -0.979 21.286 -24.968 1.00 81.06 157 LEU A CA 1
ATOM 1202 C C . LEU A 1 157 ? -1.113 22.127 -23.694 1.00 81.06 157 LEU A C 1
ATOM 1204 O O . LEU A 1 157 ? -1.888 21.762 -22.813 1.00 81.06 157 LEU A O 1
ATOM 1208 N N . ALA A 1 158 ? -0.408 23.257 -23.606 1.00 79.88 158 ALA A N 1
ATOM 1209 C CA . ALA A 1 158 ? -0.461 24.138 -22.443 1.00 79.88 158 ALA A CA 1
ATOM 1210 C C . ALA A 1 158 ? -1.868 24.721 -22.212 1.00 79.88 158 ALA A C 1
ATOM 1212 O O . ALA A 1 158 ? -2.288 24.860 -21.068 1.00 79.88 158 ALA A O 1
ATOM 1213 N N . GLU A 1 159 ? -2.629 24.981 -23.282 1.00 78.94 159 GLU A N 1
ATOM 1214 C CA . GLU A 1 159 ? -3.995 25.528 -23.209 1.00 78.94 159 GLU A CA 1
ATOM 1215 C C . GLU A 1 159 ? -4.994 24.589 -22.500 1.00 78.94 159 GLU A C 1
ATOM 1217 O O . GLU A 1 159 ? -5.982 25.046 -21.929 1.00 78.94 159 GLU A O 1
ATOM 1222 N N . TYR A 1 160 ? -4.713 23.282 -22.465 1.00 77.88 160 TYR A N 1
ATOM 1223 C CA . TYR A 1 160 ? -5.565 22.282 -21.811 1.00 77.88 160 TYR A CA 1
ATOM 1224 C C . TYR A 1 160 ? -5.199 22.013 -20.346 1.00 77.88 160 TYR A C 1
ATOM 1226 O O . TYR A 1 160 ? -5.966 21.364 -19.642 1.00 77.88 160 TYR A O 1
ATOM 1234 N N . LEU A 1 161 ? -4.037 22.480 -19.881 1.00 73.50 161 LEU A N 1
ATOM 1235 C CA . LEU A 1 161 ? -3.551 22.227 -18.518 1.00 73.50 161 LEU A CA 1
ATOM 1236 C C . LEU A 1 161 ? -4.030 23.268 -17.496 1.00 73.50 161 LEU A C 1
ATOM 1238 O O . LEU A 1 161 ? -3.853 23.059 -16.300 1.00 73.50 161 LEU A O 1
ATOM 1242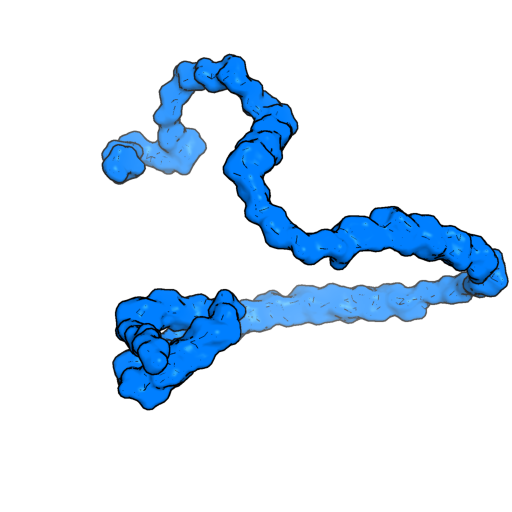 N N . VAL A 1 162 ? -4.608 24.383 -17.955 1.00 68.81 162 VAL A N 1
ATOM 1243 C CA . VAL A 1 162 ? -5.001 25.535 -17.117 1.00 68.81 162 VAL A CA 1
ATOM 1244 C C . VAL A 1 162 ? -6.529 25.614 -16.912 1.00 68.81 162 VAL A C 1
ATOM 1246 O O . VAL A 1 162 ? -7.034 26.631 -16.445 1.00 68.81 162 VAL A O 1
ATOM 1249 N N . GLN A 1 163 ? -7.284 24.563 -17.259 1.00 51.59 163 GLN A N 1
ATOM 1250 C CA . GLN A 1 163 ? -8.735 24.492 -17.004 1.00 51.59 163 GLN A CA 1
ATOM 1251 C C . GLN A 1 163 ? -9.070 23.962 -15.611 1.00 51.59 163 GLN A C 1
ATOM 1253 O O . GLN A 1 163 ? -8.407 22.999 -15.166 1.00 51.59 163 GLN A O 1
#

Organism: Chlorobium phaeobacteroides (strain BS1) (NCBI:txid331678)